Protein AF-A0A961IWR9-F1 (afdb_monomer_lite)

Structure (mmCIF, N/CA/C/O backbone):
data_AF-A0A961IWR9-F1
#
_entry.id   AF-A0A961IWR9-F1
#
loop_
_atom_site.group_PDB
_atom_site.id
_atom_site.type_symbol
_atom_site.label_atom_id
_atom_site.label_alt_id
_atom_site.label_comp_id
_atom_site.label_asym_id
_atom_site.label_entity_id
_atom_site.label_seq_id
_atom_site.pdbx_PDB_ins_code
_atom_site.Cartn_x
_atom_site.Cartn_y
_atom_site.Cartn_z
_atom_site.occupancy
_atom_site.B_iso_or_equiv
_atom_site.auth_seq_id
_atom_site.auth_comp_id
_atom_site.auth_asym_id
_atom_site.auth_atom_id
_atom_site.pdbx_PDB_model_num
ATOM 1 N N . ALA A 1 1 ? 21.758 19.586 -16.734 1.00 70.00 1 ALA A N 1
ATOM 2 C CA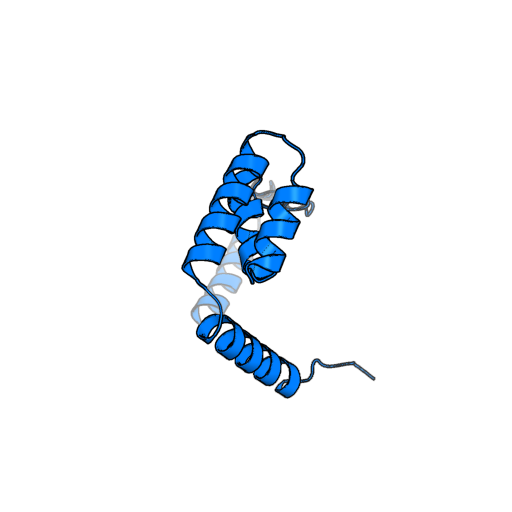 . ALA A 1 1 ? 21.492 18.160 -17.005 1.00 70.00 1 ALA A CA 1
ATOM 3 C C . ALA A 1 1 ? 20.105 17.827 -16.468 1.00 70.00 1 ALA A C 1
ATOM 5 O O . ALA A 1 1 ? 19.791 18.287 -15.377 1.00 70.00 1 ALA A O 1
ATOM 6 N N . ILE A 1 2 ? 19.271 17.119 -17.232 1.00 76.50 2 ILE A N 1
ATOM 7 C CA . ILE A 1 2 ? 17.976 16.612 -16.750 1.00 76.50 2 ILE A CA 1
ATOM 8 C C . ILE A 1 2 ? 18.267 15.269 -16.079 1.00 76.50 2 ILE A C 1
ATOM 10 O O . ILE A 1 2 ? 18.834 14.392 -16.725 1.00 76.50 2 ILE A O 1
ATOM 14 N N . MET A 1 3 ? 17.949 15.127 -14.790 1.00 85.31 3 MET A N 1
ATOM 15 C CA . MET A 1 3 ? 18.014 13.822 -14.128 1.00 85.31 3 MET A CA 1
ATOM 16 C C . MET A 1 3 ? 16.848 12.967 -14.616 1.00 85.31 3 MET A C 1
ATOM 18 O O . MET A 1 3 ? 15.695 13.385 -14.521 1.00 85.31 3 MET A O 1
ATOM 22 N N . VAL A 1 4 ? 17.167 11.788 -15.137 1.00 90.00 4 VAL A N 1
ATOM 23 C CA . VAL A 1 4 ? 16.200 10.780 -15.574 1.00 90.00 4 VAL A CA 1
ATOM 24 C C . VAL A 1 4 ? 16.283 9.616 -14.593 1.00 90.00 4 VAL A C 1
ATOM 26 O O . VAL A 1 4 ? 17.372 9.297 -14.116 1.00 90.00 4 VAL A O 1
ATOM 29 N N . ALA A 1 5 ? 15.136 9.027 -14.253 1.00 88.94 5 ALA A N 1
ATOM 30 C CA . ALA A 1 5 ? 15.105 7.824 -13.432 1.00 88.94 5 ALA A CA 1
ATOM 31 C C . ALA A 1 5 ? 15.832 6.680 -14.153 1.00 88.94 5 ALA A C 1
ATOM 33 O O . ALA A 1 5 ? 15.692 6.528 -15.365 1.00 88.94 5 ALA A O 1
ATOM 34 N N . ASP A 1 6 ? 16.602 5.901 -13.400 1.00 94.50 6 ASP A N 1
ATOM 35 C CA . ASP A 1 6 ? 17.302 4.727 -13.910 1.00 94.50 6 ASP A CA 1
ATOM 36 C C . ASP A 1 6 ? 16.312 3.555 -14.080 1.00 94.50 6 ASP A C 1
ATOM 38 O O . ASP A 1 6 ? 15.748 3.105 -13.076 1.00 94.50 6 ASP A O 1
ATOM 42 N N . PRO A 1 7 ? 16.078 3.051 -15.308 1.00 91.94 7 PRO A N 1
ATOM 43 C CA . PRO A 1 7 ? 15.188 1.913 -15.538 1.00 91.94 7 PRO A CA 1
ATOM 44 C C . PRO A 1 7 ? 15.643 0.631 -14.828 1.00 91.94 7 PRO A C 1
ATOM 46 O O . PRO A 1 7 ? 14.808 -0.196 -14.459 1.00 91.94 7 PRO A O 1
ATOM 49 N N . GLU A 1 8 ? 16.949 0.453 -14.608 1.00 95.81 8 GLU A N 1
ATOM 50 C CA . GLU A 1 8 ? 17.471 -0.731 -13.918 1.00 95.81 8 GLU A CA 1
ATOM 51 C C . GLU A 1 8 ? 17.105 -0.713 -12.429 1.00 95.81 8 GLU A C 1
ATOM 53 O O . GLU A 1 8 ? 16.765 -1.754 -11.864 1.00 95.81 8 GLU A O 1
ATOM 58 N N . ALA A 1 9 ? 17.063 0.470 -11.808 1.00 95.69 9 ALA A N 1
ATOM 59 C CA . ALA A 1 9 ? 16.651 0.622 -10.414 1.00 95.69 9 ALA A CA 1
ATOM 60 C C . ALA A 1 9 ? 15.173 0.242 -10.189 1.00 95.69 9 ALA A C 1
ATOM 62 O O . ALA A 1 9 ? 14.825 -0.309 -9.141 1.00 95.69 9 ALA A O 1
ATOM 63 N N . GLU A 1 10 ? 14.295 0.509 -11.164 1.00 96.06 10 GLU A N 1
ATOM 64 C CA . GLU A 1 10 ? 12.897 0.062 -11.120 1.00 96.06 10 GLU A CA 1
ATOM 65 C C . GLU A 1 10 ? 12.804 -1.466 -11.209 1.00 96.06 10 GLU A C 1
ATOM 67 O O . GLU A 1 10 ? 12.153 -2.093 -10.368 1.00 96.06 10 GLU A O 1
ATOM 72 N N . ALA A 1 11 ? 13.496 -2.068 -12.181 1.00 96.94 11 ALA A N 1
ATOM 73 C CA . ALA A 1 11 ? 13.519 -3.517 -12.361 1.00 96.94 11 ALA A CA 1
ATOM 74 C C . ALA A 1 11 ? 14.069 -4.244 -11.119 1.00 96.94 11 ALA A C 1
ATOM 76 O O . ALA A 1 11 ? 13.483 -5.233 -10.671 1.00 96.94 11 ALA A O 1
ATOM 77 N N . GLU A 1 12 ? 15.142 -3.726 -10.512 1.00 97.88 12 GLU A N 1
ATOM 78 C CA . GLU A 1 12 ? 15.688 -4.259 -9.260 1.00 97.88 12 GLU A CA 1
ATOM 79 C C . GLU A 1 12 ? 14.652 -4.180 -8.131 1.00 97.88 12 GLU A C 1
ATOM 81 O O . GLU A 1 12 ? 14.437 -5.154 -7.405 1.00 97.88 12 GLU A O 1
ATOM 86 N N . GLN A 1 13 ? 13.968 -3.041 -7.985 1.00 97.50 13 GLN A N 1
ATOM 87 C CA . GLN A 1 13 ? 12.987 -2.870 -6.920 1.00 97.50 13 GLN A CA 1
ATOM 88 C C . GLN A 1 13 ? 11.787 -3.814 -7.064 1.00 97.50 13 GLN A C 1
ATOM 90 O O . GLN A 1 13 ? 11.295 -4.316 -6.049 1.00 97.50 13 GLN A O 1
ATOM 95 N N . ILE A 1 14 ? 11.341 -4.087 -8.293 1.00 97.81 14 ILE A N 1
ATOM 96 C CA . ILE A 1 14 ? 10.297 -5.081 -8.572 1.00 97.81 14 ILE A CA 1
ATOM 97 C C . ILE A 1 14 ? 10.774 -6.474 -8.152 1.00 97.81 14 ILE A C 1
ATOM 99 O O . ILE A 1 14 ? 10.089 -7.134 -7.371 1.00 97.81 14 ILE A O 1
ATOM 103 N N . ALA A 1 15 ? 11.974 -6.886 -8.569 1.00 98.19 15 ALA A N 1
ATOM 104 C CA . ALA A 1 15 ? 12.520 -8.197 -8.218 1.00 98.19 15 ALA A CA 1
ATOM 105 C C . ALA A 1 15 ? 12.656 -8.385 -6.695 1.00 98.19 15 ALA A C 1
ATOM 107 O O . ALA A 1 15 ? 12.289 -9.431 -6.153 1.00 98.19 15 ALA A O 1
ATOM 108 N N . ARG A 1 16 ? 13.117 -7.354 -5.969 1.00 98.06 16 ARG A N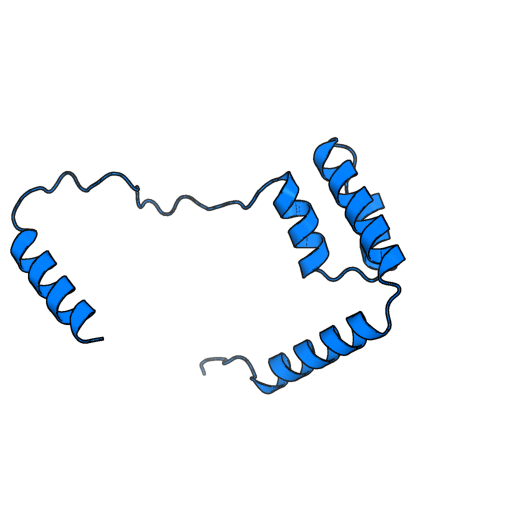 1
ATOM 109 C CA . ARG A 1 16 ? 13.182 -7.384 -4.496 1.00 98.06 16 ARG A CA 1
ATOM 110 C C . ARG A 1 16 ? 11.801 -7.500 -3.860 1.00 98.06 16 ARG A C 1
ATOM 112 O O . ARG A 1 16 ? 11.647 -8.219 -2.877 1.00 98.06 16 ARG A O 1
ATOM 119 N N . LEU A 1 17 ? 10.805 -6.797 -4.399 1.00 98.12 17 LEU A N 1
ATOM 120 C CA . LEU A 1 17 ? 9.432 -6.846 -3.901 1.00 98.12 17 LEU A CA 1
ATOM 121 C C . LEU A 1 17 ? 8.803 -8.230 -4.107 1.00 98.12 17 LEU A C 1
ATOM 123 O O . LEU A 1 17 ? 8.129 -8.727 -3.206 1.00 98.12 17 LEU A O 1
ATOM 127 N N . GLU A 1 18 ? 9.019 -8.848 -5.266 1.00 98.25 18 GLU A N 1
ATOM 128 C CA . GLU A 1 18 ? 8.541 -10.200 -5.567 1.00 98.25 18 GLU A CA 1
ATOM 129 C C . GLU A 1 18 ? 9.188 -11.237 -4.647 1.00 98.25 18 GLU A C 1
ATOM 131 O O . GLU A 1 18 ? 8.477 -12.018 -4.014 1.00 98.25 18 GLU A O 1
ATOM 136 N N . ALA A 1 19 ? 10.515 -11.187 -4.490 1.00 98.31 19 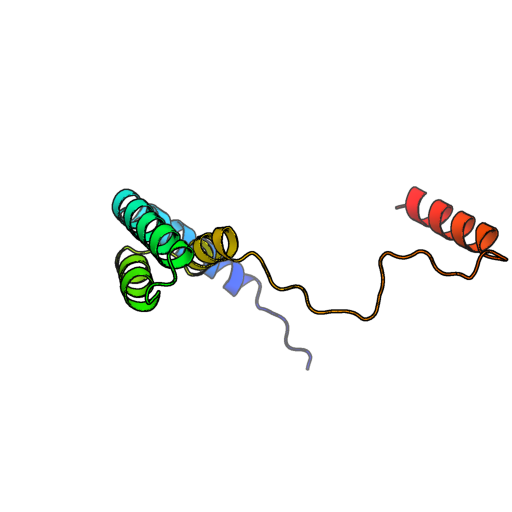ALA A N 1
ATOM 137 C CA . ALA A 1 19 ? 11.240 -12.064 -3.573 1.00 98.31 19 ALA A CA 1
ATOM 138 C C . ALA A 1 19 ? 10.766 -11.891 -2.119 1.00 98.31 19 ALA A C 1
ATOM 140 O O . ALA A 1 19 ? 10.506 -12.874 -1.429 1.00 98.31 19 ALA A O 1
ATOM 141 N N . TRP A 1 20 ? 10.572 -10.646 -1.672 1.00 98.06 20 TRP A N 1
ATOM 142 C CA . TRP A 1 20 ? 10.043 -10.339 -0.341 1.00 98.06 20 TRP A CA 1
ATOM 143 C C . TRP A 1 20 ? 8.650 -10.935 -0.111 1.00 98.06 20 TRP A C 1
ATOM 145 O O . TRP A 1 20 ? 8.367 -11.490 0.949 1.00 98.06 20 TRP A O 1
ATOM 155 N N . ARG A 1 21 ? 7.761 -10.830 -1.106 1.00 97.50 21 ARG A N 1
ATOM 156 C CA . ARG A 1 21 ? 6.405 -11.392 -1.030 1.00 97.50 21 ARG A CA 1
ATOM 157 C C . ARG A 1 21 ? 6.396 -12.918 -1.039 1.00 97.50 21 ARG A C 1
ATOM 159 O O . ARG A 1 21 ? 5.499 -13.492 -0.436 1.00 97.50 21 ARG A O 1
ATOM 166 N N . ALA A 1 22 ? 7.358 -13.551 -1.705 1.00 97.69 22 ALA A N 1
ATOM 167 C CA . ALA A 1 22 ? 7.460 -15.006 -1.771 1.00 97.69 22 ALA A CA 1
ATOM 168 C C . ALA A 1 22 ? 7.958 -15.642 -0.459 1.00 97.69 22 ALA A C 1
ATOM 170 O O . ALA A 1 22 ? 7.573 -16.768 -0.159 1.00 97.69 22 ALA A O 1
ATOM 171 N N . ASP A 1 23 ? 8.800 -14.938 0.304 1.00 97.25 23 ASP A N 1
ATOM 172 C CA . ASP A 1 23 ? 9.434 -15.464 1.525 1.00 97.25 23 ASP A CA 1
ATOM 173 C C . ASP A 1 23 ? 8.648 -15.161 2.817 1.00 97.25 23 ASP A C 1
ATOM 175 O O . ASP A 1 23 ? 8.735 -15.894 3.801 1.00 97.25 23 ASP A O 1
ATOM 179 N N . ARG A 1 24 ? 7.860 -14.078 2.834 1.00 97.38 24 ARG A N 1
ATOM 180 C CA . ARG A 1 24 ? 7.137 -13.632 4.038 1.00 97.38 24 ARG A CA 1
ATOM 181 C C . ARG A 1 24 ? 5.982 -14.563 4.437 1.00 97.38 24 ARG A C 1
ATOM 183 O O . ARG A 1 24 ? 5.361 -15.221 3.606 1.00 97.38 24 ARG A O 1
ATOM 190 N N . ASP A 1 25 ? 5.598 -14.502 5.712 1.00 98.25 25 ASP A N 1
ATOM 191 C CA . ASP A 1 25 ? 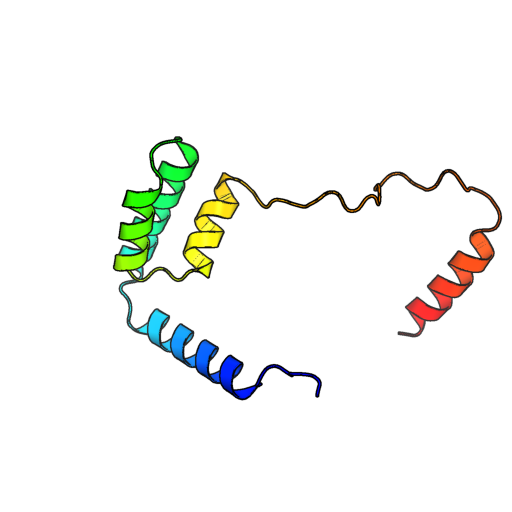4.359 -15.112 6.211 1.00 98.25 25 ASP A CA 1
ATOM 192 C C . ASP A 1 25 ? 3.135 -14.282 5.787 1.00 98.25 25 ASP A C 1
ATOM 194 O O . ASP A 1 25 ? 2.773 -13.282 6.415 1.00 98.25 25 ASP A O 1
ATOM 198 N N . ASP A 1 26 ? 2.485 -14.700 4.701 1.00 98.00 26 ASP A N 1
ATOM 199 C CA . ASP A 1 26 ? 1.342 -13.976 4.144 1.00 98.00 26 ASP A CA 1
ATOM 200 C C . ASP A 1 26 ? 0.119 -13.980 5.081 1.00 98.00 26 ASP A C 1
ATOM 202 O O . ASP A 1 26 ? -0.612 -12.991 5.153 1.00 98.00 26 ASP A O 1
ATOM 206 N N . ALA A 1 27 ? -0.073 -15.034 5.883 1.00 98.38 27 ALA A N 1
ATOM 207 C CA . ALA A 1 27 ? -1.175 -15.095 6.841 1.00 98.38 27 ALA A CA 1
ATOM 208 C C . ALA A 1 27 ? -0.990 -14.069 7.971 1.00 98.38 27 ALA A C 1
ATOM 210 O O . ALA A 1 27 ? -1.945 -13.377 8.344 1.00 98.38 27 ALA A O 1
ATOM 211 N N . ALA A 1 28 ? 0.241 -13.915 8.473 1.00 98.38 28 ALA A N 1
ATOM 212 C CA . ALA A 1 28 ? 0.575 -12.880 9.448 1.00 98.38 28 ALA A CA 1
ATOM 213 C C . ALA A 1 28 ? 0.374 -11.466 8.877 1.00 98.38 28 ALA A C 1
ATOM 215 O O . ALA A 1 28 ? -0.178 -10.598 9.561 1.00 98.38 28 ALA A O 1
ATOM 216 N N . VAL A 1 29 ? 0.761 -11.234 7.616 1.00 98.56 29 VAL A N 1
ATOM 217 C CA . VAL A 1 29 ? 0.543 -9.950 6.927 1.00 98.56 29 VAL A CA 1
ATOM 218 C C . VAL A 1 29 ? -0.946 -9.637 6.794 1.00 98.56 29 VAL A C 1
ATOM 220 O O . VAL A 1 29 ? -1.371 -8.535 7.149 1.00 98.56 29 VAL A O 1
ATOM 223 N N . ILE A 1 30 ? -1.752 -10.595 6.328 1.00 98.44 30 ILE A N 1
ATOM 224 C CA . ILE A 1 30 ? -3.203 -10.427 6.166 1.00 98.44 30 ILE A CA 1
ATOM 225 C C . ILE A 1 30 ? -3.860 -10.088 7.507 1.00 98.44 30 ILE A C 1
ATOM 227 O O . ILE A 1 30 ? -4.646 -9.139 7.581 1.00 98.44 30 ILE A O 1
ATOM 231 N N . ALA A 1 31 ? -3.515 -10.812 8.575 1.00 98.56 31 ALA A N 1
ATOM 232 C CA . ALA A 1 31 ? -4.049 -10.555 9.909 1.00 98.56 31 ALA A CA 1
ATOM 233 C C . ALA A 1 31 ? -3.676 -9.149 10.414 1.00 98.56 31 ALA A C 1
ATOM 235 O O . ALA A 1 31 ? -4.543 -8.406 10.882 1.00 98.56 31 ALA A O 1
ATOM 236 N N . ALA A 1 32 ? -2.410 -8.747 10.264 1.00 98.62 32 ALA A N 1
ATOM 237 C CA . ALA A 1 32 ? -1.941 -7.437 10.709 1.00 98.62 32 ALA A CA 1
ATOM 238 C C . ALA A 1 32 ? -2.567 -6.276 9.911 1.00 98.62 32 ALA A C 1
ATOM 240 O O . ALA A 1 32 ? -2.933 -5.254 10.493 1.00 98.62 32 ALA A O 1
ATOM 241 N N . LEU A 1 33 ? -2.747 -6.430 8.594 1.00 98.44 33 LEU A N 1
ATOM 242 C CA . LEU A 1 33 ? -3.442 -5.446 7.753 1.00 98.44 33 LEU A CA 1
ATOM 243 C C . LEU A 1 33 ? -4.947 -5.373 8.057 1.00 98.44 33 LEU A C 1
ATOM 245 O O . LEU A 1 33 ? -5.546 -4.297 7.955 1.00 98.44 33 LEU A O 1
ATOM 249 N N . GLY A 1 34 ? -5.558 -6.493 8.449 1.00 98.06 34 GLY A N 1
ATOM 250 C CA . GLY A 1 34 ? -6.935 -6.536 8.940 1.00 98.06 34 GLY A CA 1
ATOM 251 C C . GLY A 1 34 ? -7.108 -5.707 10.211 1.00 98.06 34 GLY A C 1
ATOM 252 O O . GLY A 1 34 ? -7.988 -4.846 10.272 1.00 98.06 34 GLY A O 1
ATOM 253 N N . GLU A 1 35 ? -6.213 -5.887 11.184 1.00 98.19 35 GLU A N 1
ATOM 254 C CA . GLU A 1 35 ? -6.226 -5.099 12.421 1.00 98.19 35 GLU A CA 1
ATOM 255 C C . GLU A 1 35 ? -5.940 -3.616 12.163 1.00 98.19 35 GLU A C 1
ATOM 257 O O . GLU A 1 35 ? -6.632 -2.751 12.697 1.00 98.19 35 GLU A O 1
ATOM 262 N N . LEU A 1 36 ? -4.992 -3.300 11.275 1.00 98.12 36 LEU A N 1
ATOM 263 C CA . LEU A 1 36 ? -4.748 -1.925 10.836 1.00 98.12 36 LEU A CA 1
ATOM 264 C C . LEU A 1 36 ? -6.012 -1.277 10.258 1.00 98.12 36 LEU A C 1
ATOM 266 O O . LEU A 1 36 ? -6.317 -0.131 10.583 1.00 98.12 36 LEU A O 1
ATOM 270 N N . SER A 1 37 ? -6.761 -2.010 9.433 1.00 97.38 37 SER A N 1
ATOM 271 C CA . SER A 1 37 ? -8.008 -1.518 8.838 1.00 97.38 37 SER A CA 1
ATOM 272 C C . SER A 1 37 ? -9.084 -1.280 9.904 1.00 97.38 37 SER A C 1
ATOM 274 O O . SER A 1 37 ? -9.763 -0.251 9.871 1.00 97.38 37 SER A O 1
ATOM 276 N N . ARG A 1 38 ? -9.206 -2.187 10.885 1.00 97.75 38 ARG A N 1
ATOM 277 C CA . ARG A 1 38 ? -10.125 -2.053 12.028 1.00 97.75 38 ARG A CA 1
ATOM 278 C C . ARG A 1 38 ? -9.789 -0.823 12.876 1.00 97.75 38 ARG A C 1
ATOM 280 O O . ARG A 1 38 ? -10.671 -0.007 13.143 1.00 97.75 38 ARG A O 1
ATOM 287 N N . VAL A 1 39 ? -8.520 -0.667 13.259 1.00 97.75 39 VAL A N 1
ATOM 288 C CA . VAL A 1 39 ? -8.021 0.471 14.048 1.00 97.75 39 VAL A CA 1
ATOM 289 C C . VAL A 1 39 ? -8.240 1.780 13.295 1.00 97.75 39 VAL A C 1
ATOM 291 O O . VAL A 1 39 ? -8.787 2.722 13.866 1.00 97.75 39 VAL A O 1
ATOM 294 N N . ALA A 1 40 ? -7.923 1.821 11.998 1.00 96.25 40 ALA A N 1
ATOM 295 C CA . ALA A 1 40 ? -8.173 2.988 11.156 1.00 96.25 40 ALA A CA 1
ATOM 296 C C . ALA A 1 40 ? -9.654 3.409 11.165 1.00 96.25 40 ALA A C 1
ATOM 298 O O . ALA A 1 40 ? -9.948 4.600 11.232 1.00 96.25 40 ALA A O 1
ATOM 299 N N . ALA A 1 41 ? -10.588 2.452 11.132 1.00 96.50 41 ALA A N 1
ATOM 300 C CA . ALA A 1 41 ? -12.025 2.740 11.149 1.00 96.50 41 ALA A CA 1
ATOM 301 C C . ALA A 1 41 ? -12.548 3.178 12.530 1.00 96.50 41 ALA A C 1
ATOM 303 O O . ALA A 1 41 ? -13.558 3.872 12.617 1.00 96.50 41 ALA A O 1
ATOM 304 N N . SER A 1 42 ? -11.876 2.769 13.607 1.00 96.06 42 SER A N 1
ATOM 305 C CA . SER A 1 42 ? -12.305 3.022 14.990 1.00 96.06 42 SER A CA 1
ATOM 306 C C . SER A 1 42 ? -11.915 4.400 15.545 1.00 96.06 42 SER A C 1
ATOM 308 O O . SER A 1 42 ? -12.499 4.845 16.530 1.00 96.06 42 SER A O 1
ATOM 310 N N . GLY A 1 43 ? -10.923 5.069 14.945 1.00 91.12 43 GLY A N 1
ATOM 311 C CA . GLY A 1 43 ? -10.347 6.311 15.477 1.00 91.12 43 GLY A CA 1
ATOM 312 C C . GLY A 1 43 ? -9.339 6.116 16.620 1.00 91.12 43 GLY A C 1
ATOM 313 O O . GLY A 1 43 ? -8.851 7.099 17.176 1.00 91.12 43 GLY A O 1
ATOM 314 N N . GLU A 1 44 ? -9.003 4.870 16.967 1.00 96.81 44 GLU A N 1
ATOM 315 C CA . GLU A 1 44 ? -7.895 4.536 17.867 1.00 96.81 44 GLU A CA 1
ATOM 316 C C . GLU A 1 44 ? -6.531 4.975 17.283 1.00 96.81 44 GLU A C 1
ATOM 318 O O . GLU A 1 44 ? -6.392 5.286 16.096 1.00 96.81 44 GLU A O 1
ATOM 323 N N . ASN A 1 45 ? -5.479 4.988 18.112 1.00 97.31 45 ASN A N 1
ATOM 324 C CA . ASN A 1 45 ? -4.128 5.292 17.637 1.00 97.31 45 ASN A CA 1
ATOM 325 C C . ASN A 1 45 ? -3.672 4.242 16.606 1.00 97.31 45 ASN A C 1
ATOM 327 O O . ASN A 1 45 ? -3.525 3.067 16.933 1.00 97.31 45 ASN A O 1
ATOM 331 N N . ILE A 1 46 ? -3.389 4.680 15.378 1.00 96.69 46 ILE A N 1
ATOM 332 C CA . ILE A 1 46 ? -3.026 3.805 14.254 1.00 96.69 46 ILE A CA 1
ATOM 333 C C . ILE A 1 46 ? -1.592 3.262 14.320 1.00 96.69 46 ILE A C 1
ATOM 335 O O . ILE A 1 46 ? -1.252 2.288 13.641 1.00 96.69 46 ILE A O 1
ATOM 339 N N . MET A 1 47 ? -0.723 3.879 15.124 1.00 97.88 47 MET A N 1
ATOM 340 C CA . MET A 1 47 ? 0.706 3.564 15.122 1.00 97.88 47 MET A CA 1
ATOM 341 C C . MET A 1 47 ? 1.028 2.141 15.602 1.00 97.88 47 MET A C 1
ATOM 343 O O . MET A 1 47 ? 1.803 1.475 14.913 1.00 97.88 47 MET A O 1
ATOM 347 N N . PRO A 1 48 ? 0.446 1.616 16.700 1.00 98.44 48 PRO A N 1
ATOM 348 C CA . PRO A 1 48 ? 0.703 0.240 17.127 1.00 98.44 48 PRO A CA 1
ATOM 349 C C . PRO A 1 48 ? 0.362 -0.799 16.050 1.00 98.44 48 PRO A C 1
ATOM 351 O O . PRO A 1 48 ? 1.185 -1.667 15.757 1.00 98.44 48 PRO A O 1
ATOM 354 N N . ALA A 1 49 ? -0.799 -0.664 15.400 1.00 98.06 49 ALA A N 1
ATOM 355 C CA . ALA A 1 49 ? -1.212 -1.550 14.311 1.00 98.06 49 ALA A CA 1
ATOM 356 C C . ALA A 1 49 ? -0.323 -1.393 13.065 1.00 98.06 49 ALA A C 1
ATOM 358 O O . ALA A 1 49 ? 0.023 -2.377 12.416 1.00 98.06 49 ALA A O 1
ATOM 359 N N . SER A 1 50 ? 0.124 -0.169 12.766 1.00 98.12 50 SER A N 1
ATOM 360 C CA . SER A 1 50 ? 1.051 0.098 11.657 1.00 98.12 50 SER A CA 1
ATOM 361 C C . SER A 1 50 ? 2.414 -0.563 11.873 1.00 98.12 50 SER A C 1
ATOM 363 O O . SER A 1 50 ? 2.960 -1.171 10.955 1.00 98.12 50 SER A O 1
ATOM 365 N N . ILE A 1 51 ? 2.952 -0.492 13.095 1.00 98.50 51 ILE A N 1
ATOM 366 C CA . ILE A 1 51 ? 4.216 -1.145 13.460 1.00 98.50 51 ILE A CA 1
ATOM 367 C C . ILE A 1 51 ? 4.070 -2.667 13.384 1.00 98.50 51 ILE A C 1
ATOM 369 O O . ILE A 1 51 ? 4.979 -3.338 12.899 1.00 98.50 51 ILE A O 1
ATOM 373 N N . ALA A 1 52 ? 2.938 -3.214 13.838 1.00 98.44 52 ALA A N 1
ATOM 374 C CA . ALA A 1 52 ? 2.658 -4.642 13.728 1.00 98.44 52 ALA A CA 1
ATOM 375 C C . ALA A 1 52 ? 2.619 -5.100 12.260 1.00 98.44 52 ALA A C 1
ATOM 377 O O . ALA A 1 52 ? 3.277 -6.080 11.922 1.00 98.44 52 ALA A O 1
ATOM 378 N N . ALA A 1 53 ? 1.945 -4.355 11.376 1.00 98.50 53 ALA A N 1
ATOM 379 C CA . ALA A 1 53 ? 1.915 -4.645 9.941 1.00 98.50 53 ALA A CA 1
ATOM 380 C C . ALA A 1 53 ? 3.313 -4.593 9.302 1.00 98.50 53 ALA A C 1
ATOM 382 O O . ALA A 1 53 ? 3.681 -5.500 8.557 1.00 98.50 53 ALA A O 1
ATOM 383 N N . ALA A 1 54 ? 4.124 -3.585 9.637 1.00 98.00 54 ALA A N 1
ATOM 384 C CA . ALA A 1 54 ? 5.499 -3.489 9.147 1.00 98.00 54 ALA A CA 1
ATOM 385 C C . ALA A 1 54 ? 6.363 -4.674 9.616 1.00 98.00 54 ALA A C 1
ATOM 387 O O . ALA A 1 54 ? 7.090 -5.259 8.817 1.00 98.00 54 ALA A O 1
ATOM 388 N N . LYS A 1 55 ? 6.248 -5.074 10.891 1.00 98.00 55 LYS A N 1
ATOM 389 C CA . LYS A 1 55 ? 6.959 -6.241 11.444 1.00 98.00 55 LYS A CA 1
ATOM 390 C C . LYS A 1 55 ? 6.497 -7.566 10.840 1.00 98.00 55 LYS A C 1
ATOM 392 O O . LYS A 1 55 ? 7.316 -8.466 10.706 1.00 98.00 55 LYS A O 1
ATOM 397 N N . ALA A 1 56 ? 5.220 -7.679 10.477 1.00 98.25 56 ALA A N 1
ATOM 398 C CA . ALA A 1 56 ? 4.684 -8.842 9.774 1.00 98.25 56 ALA A CA 1
ATOM 399 C C . ALA A 1 56 ? 5.176 -8.934 8.317 1.00 98.25 56 ALA A C 1
ATOM 401 O O . ALA A 1 56 ? 5.057 -9.984 7.703 1.00 98.25 56 ALA A O 1
ATOM 402 N N . GLY A 1 57 ? 5.741 -7.855 7.764 1.00 97.88 57 GLY A N 1
ATOM 403 C CA . GLY A 1 57 ? 6.269 -7.816 6.400 1.00 97.88 57 GLY A CA 1
ATOM 404 C C . GLY A 1 57 ? 5.327 -7.196 5.367 1.00 97.88 57 GLY A C 1
ATOM 405 O O . GLY A 1 57 ? 5.507 -7.404 4.161 1.00 97.88 57 GLY A O 1
ATOM 406 N N . ALA A 1 58 ? 4.339 -6.414 5.813 1.00 98.38 58 ALA A N 1
ATOM 407 C CA . ALA A 1 58 ? 3.521 -5.605 4.919 1.00 98.38 58 ALA A CA 1
ATOM 408 C C . ALA A 1 58 ? 4.375 -4.547 4.207 1.00 98.38 58 ALA A C 1
ATOM 410 O O . ALA A 1 58 ? 5.223 -3.879 4.800 1.00 98.38 58 ALA A O 1
ATOM 411 N N . THR A 1 59 ? 4.113 -4.365 2.921 1.00 98.38 59 THR A N 1
ATOM 412 C CA . THR A 1 59 ? 4.775 -3.354 2.094 1.00 98.38 59 THR A CA 1
ATOM 413 C C . THR A 1 59 ? 4.113 -1.990 2.286 1.00 98.38 59 THR A C 1
ATOM 415 O O . THR A 1 59 ? 2.946 -1.891 2.671 1.00 98.38 59 THR A O 1
ATOM 418 N N . THR A 1 60 ? 4.824 -0.907 1.962 1.00 97.75 60 THR A N 1
ATOM 419 C CA . THR A 1 60 ? 4.263 0.456 2.031 1.00 97.75 60 THR A CA 1
ATOM 420 C C . THR A 1 60 ? 3.008 0.614 1.166 1.00 97.75 60 THR A C 1
ATOM 422 O O . THR A 1 60 ? 2.088 1.335 1.550 1.00 97.75 60 THR A O 1
ATOM 425 N N . GLY A 1 61 ? 2.946 -0.081 0.023 1.00 97.75 61 GLY A N 1
ATOM 426 C CA . GLY A 1 61 ? 1.760 -0.114 -0.834 1.00 97.75 61 GLY A CA 1
ATOM 427 C C . GLY A 1 61 ? 0.559 -0.748 -0.134 1.00 97.75 61 GLY A C 1
ATOM 428 O O . GLY A 1 61 ? -0.485 -0.115 -0.036 1.00 97.75 61 GLY A O 1
ATOM 429 N N . GLU A 1 62 ? 0.732 -1.943 0.437 1.00 98.31 62 GLU A N 1
ATOM 430 C CA . GLU A 1 62 ? -0.334 -2.670 1.146 1.00 98.31 62 GLU A CA 1
ATOM 431 C C . GLU A 1 62 ? -0.822 -1.926 2.396 1.00 98.31 62 GLU A C 1
ATOM 433 O O . GLU A 1 62 ? -2.029 -1.832 2.629 1.00 98.31 62 GLU A O 1
ATOM 438 N N . TRP A 1 63 ? 0.103 -1.348 3.171 1.00 98.25 63 TRP A N 1
ATOM 439 C CA . TRP A 1 63 ? -0.227 -0.474 4.299 1.00 98.25 63 TRP A CA 1
ATOM 440 C C . TRP A 1 63 ? -1.038 0.741 3.830 1.00 98.25 63 TRP A C 1
ATOM 442 O O . TRP A 1 63 ? -2.096 1.043 4.383 1.00 98.25 63 TRP A O 1
ATOM 452 N N . GLY A 1 64 ? -0.583 1.403 2.760 1.00 97.62 64 GLY A N 1
ATOM 453 C CA . GLY A 1 64 ? -1.275 2.545 2.171 1.00 97.62 64 GLY A CA 1
ATOM 454 C C . GLY A 1 64 ? -2.671 2.184 1.670 1.00 97.62 64 GLY A C 1
ATOM 455 O O . GLY A 1 64 ? -3.613 2.935 1.900 1.00 97.62 64 GLY A O 1
ATOM 456 N N . ASP A 1 65 ? -2.841 1.024 1.042 1.00 97.81 65 ASP A N 1
ATOM 457 C CA . ASP A 1 65 ? -4.134 0.563 0.535 1.00 97.81 65 ASP A CA 1
ATOM 458 C C . ASP A 1 65 ? -5.115 0.192 1.650 1.00 97.81 65 ASP A C 1
ATOM 460 O O . ASP A 1 65 ? -6.316 0.435 1.516 1.00 97.81 65 ASP A O 1
ATOM 464 N N . ALA A 1 66 ? -4.640 -0.353 2.773 1.00 96.44 66 ALA A N 1
ATOM 465 C CA . ALA A 1 66 ? -5.467 -0.535 3.966 1.00 96.44 66 ALA A CA 1
ATOM 466 C C . ALA A 1 66 ? -6.010 0.814 4.474 1.00 96.44 66 ALA A C 1
ATOM 468 O O . ALA A 1 66 ? -7.216 0.976 4.646 1.00 96.44 66 ALA A O 1
ATOM 469 N N . VAL A 1 67 ? -5.138 1.815 4.609 1.00 96.12 67 VAL A N 1
ATOM 470 C CA . VAL A 1 67 ? -5.503 3.163 5.076 1.00 96.12 67 VAL A CA 1
ATOM 471 C C . VAL A 1 67 ? -6.432 3.879 4.081 1.00 96.12 67 VAL A C 1
ATOM 473 O O . VAL A 1 67 ? -7.442 4.462 4.481 1.00 96.12 67 VAL A O 1
ATOM 476 N N . ARG A 1 68 ? -6.152 3.797 2.773 1.00 96.56 68 ARG A N 1
ATOM 477 C CA . ARG A 1 68 ? -6.976 4.400 1.705 1.00 96.56 68 ARG A CA 1
ATOM 478 C C . ARG A 1 68 ? -8.374 3.800 1.618 1.00 96.56 68 ARG A C 1
ATOM 480 O O . ARG A 1 68 ? -9.300 4.518 1.255 1.00 96.56 68 ARG A O 1
ATOM 487 N N . ARG A 1 69 ? -8.548 2.510 1.920 1.00 95.00 69 ARG A N 1
ATOM 488 C CA . ARG A 1 69 ? -9.879 1.881 1.945 1.00 95.00 69 ARG A CA 1
ATOM 489 C C . ARG A 1 69 ? -10.773 2.478 3.029 1.00 95.00 69 ARG A C 1
ATOM 491 O O . ARG A 1 69 ? -11.969 2.614 2.799 1.00 95.00 69 ARG A O 1
ATOM 498 N N . THR A 1 70 ? -10.195 2.878 4.158 1.00 93.62 70 THR A N 1
ATOM 499 C CA . THR A 1 70 ? -10.937 3.489 5.267 1.00 93.62 70 THR A CA 1
ATOM 500 C C . THR A 1 70 ? -11.169 4.986 5.061 1.00 93.62 70 THR A C 1
ATOM 502 O O . THR A 1 70 ? -12.294 5.457 5.195 1.00 93.62 70 THR A O 1
ATOM 505 N N . PHE A 1 71 ? -10.123 5.751 4.735 1.00 93.94 71 PHE A N 1
ATOM 506 C CA . PHE A 1 71 ? -10.200 7.221 4.701 1.00 93.94 71 PHE A CA 1
ATOM 507 C C . PHE A 1 71 ? -10.434 7.807 3.306 1.00 93.94 71 PHE A C 1
ATOM 509 O O . PHE A 1 71 ? -10.686 9.003 3.162 1.00 93.94 71 PHE A O 1
ATOM 516 N N . GLY A 1 72 ? -10.326 6.988 2.262 1.00 94.31 72 GLY A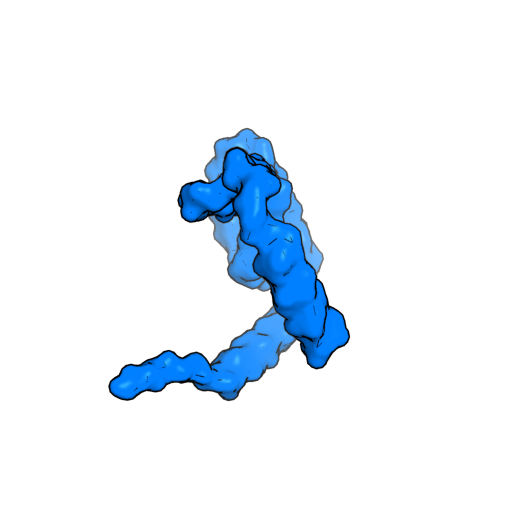 N 1
ATOM 517 C CA . GLY A 1 72 ? -10.272 7.457 0.887 1.00 94.31 72 GLY A CA 1
ATOM 518 C C . GLY A 1 72 ? -8.917 8.075 0.532 1.00 94.31 72 GLY A C 1
ATOM 519 O O . GLY A 1 72 ? -7.905 7.898 1.210 1.00 94.31 72 GLY A O 1
ATOM 520 N N . GLN A 1 73 ? -8.894 8.793 -0.588 1.00 94.62 73 GLN A N 1
ATOM 521 C CA . GLN A 1 73 ? -7.713 9.491 -1.090 1.00 94.62 73 GLN A CA 1
ATOM 522 C C . GLN A 1 73 ? -8.030 10.969 -1.247 1.00 94.62 73 GLN A C 1
ATOM 524 O O . GLN A 1 73 ? -9.011 11.334 -1.900 1.00 94.62 73 GLN A O 1
ATOM 529 N N . TYR A 1 74 ? -7.178 11.818 -0.680 1.00 92.69 74 TYR A N 1
ATOM 530 C CA . TYR A 1 74 ? -7.296 13.253 -0.872 1.00 92.69 74 TYR A CA 1
ATOM 531 C C . TYR A 1 74 ? -7.030 13.615 -2.336 1.00 92.69 74 TYR A C 1
ATOM 533 O O . TYR A 1 74 ? -6.016 13.227 -2.917 1.00 92.69 74 TYR A O 1
ATOM 541 N N . ARG A 1 75 ? -7.939 14.394 -2.925 1.00 88.81 75 ARG A N 1
ATOM 542 C CA . ARG A 1 75 ? -7.752 15.040 -4.225 1.00 88.81 75 ARG A CA 1
ATOM 543 C C . ARG A 1 75 ? -7.807 16.545 -4.024 1.00 88.81 75 ARG A C 1
ATOM 545 O O . ARG A 1 75 ? -8.851 17.077 -3.653 1.00 88.81 75 ARG A O 1
ATOM 552 N N . GLY A 1 76 ? -6.677 17.209 -4.254 1.00 88.00 76 GLY A N 1
ATOM 553 C CA . GLY A 1 76 ? -6.580 18.659 -4.126 1.00 88.00 76 GLY A CA 1
ATOM 554 C C . GLY A 1 76 ? -7.475 19.388 -5.137 1.00 88.00 76 GLY A C 1
ATOM 555 O O . GLY A 1 76 ? -7.627 18.908 -6.265 1.00 88.00 76 GLY A O 1
ATOM 556 N N . PRO A 1 77 ? -8.074 20.535 -4.765 1.00 86.25 77 PRO A N 1
ATOM 557 C CA . PRO A 1 77 ? -8.837 21.348 -5.701 1.00 86.25 77 PRO A CA 1
ATOM 558 C C . PRO A 1 77 ? -7.901 21.912 -6.779 1.00 86.25 77 PRO A C 1
ATOM 560 O O . PRO A 1 77 ? -6.960 22.637 -6.477 1.00 86.25 77 PRO A O 1
ATOM 563 N N . THR A 1 78 ? -8.165 21.594 -8.047 1.00 86.38 78 THR A N 1
ATOM 564 C CA . THR A 1 78 ? -7.355 22.054 -9.192 1.00 86.38 78 THR A CA 1
ATOM 565 C C . THR A 1 78 ? -7.806 23.405 -9.751 1.00 86.38 78 THR A C 1
ATOM 567 O O . THR A 1 78 ? -7.216 23.905 -10.703 1.00 86.38 78 THR A O 1
ATOM 570 N N . GLY A 1 79 ? -8.892 23.978 -9.223 1.00 80.44 79 GLY A N 1
ATOM 571 C CA . GLY A 1 79 ? -9.562 25.139 -9.820 1.00 80.44 79 GLY A CA 1
ATOM 572 C C . GLY A 1 79 ? -10.360 24.815 -11.092 1.00 80.44 79 GLY A C 1
ATOM 573 O O . GLY A 1 79 ? -11.033 25.692 -11.625 1.00 80.44 79 GLY A O 1
ATOM 574 N N . VAL A 1 80 ? -10.343 23.561 -11.558 1.00 78.69 80 VAL A N 1
ATOM 575 C CA . VAL A 1 80 ? -11.147 23.090 -12.690 1.00 78.69 80 VAL A CA 1
ATOM 576 C C . VAL A 1 80 ? -12.401 22.416 -12.144 1.00 78.69 80 VAL A C 1
ATOM 578 O O . VAL A 1 80 ? -12.331 21.392 -11.463 1.00 78.69 80 VAL A O 1
ATOM 581 N N . SER A 1 81 ? -13.564 23.004 -12.414 1.00 73.69 81 SER A N 1
ATOM 582 C CA . SER A 1 81 ? -14.844 22.425 -12.009 1.00 73.69 81 SER A CA 1
ATOM 583 C C . SER A 1 81 ? -15.332 21.413 -13.045 1.00 73.69 81 SER A C 1
ATOM 585 O O . SER A 1 81 ? -15.141 21.621 -14.240 1.00 73.69 81 SER A O 1
ATOM 587 N N . LYS A 1 82 ? -16.046 20.367 -12.608 1.00 70.19 82 LYS A N 1
ATOM 588 C CA . LYS A 1 82 ? -16.843 19.526 -13.523 1.00 70.19 82 LYS A CA 1
ATOM 589 C C . LYS A 1 82 ? -18.032 20.278 -14.132 1.00 70.19 82 LYS A C 1
ATOM 591 O O . LYS A 1 82 ? -18.693 19.732 -15.010 1.00 70.19 82 LYS A O 1
ATOM 596 N N . ALA A 1 83 ? -18.346 21.478 -13.636 1.00 72.94 83 ALA A N 1
ATOM 597 C CA . ALA A 1 83 ? -19.413 22.270 -14.212 1.00 72.94 83 ALA A CA 1
ATOM 598 C C . ALA A 1 83 ? -19.008 22.676 -15.639 1.00 72.94 83 ALA A C 1
ATOM 600 O O . ALA A 1 83 ? -17.863 23.092 -15.854 1.00 72.94 83 ALA A O 1
ATOM 601 N N . PRO A 1 84 ? -19.915 22.530 -16.617 1.00 67.50 84 PRO A N 1
ATOM 602 C CA . PRO A 1 84 ? -19.658 22.980 -17.971 1.00 67.50 84 PRO A CA 1
ATOM 603 C C . PRO A 1 84 ? -19.351 24.480 -17.969 1.00 67.50 84 PRO A C 1
ATOM 605 O O . PRO A 1 84 ? -19.910 25.249 -17.188 1.00 67.50 84 PRO A O 1
ATOM 608 N N . SER A 1 85 ? -18.441 24.891 -18.850 1.00 69.00 85 SER A N 1
ATOM 609 C CA . SER A 1 85 ? -18.190 26.307 -19.104 1.00 69.00 85 SER A CA 1
ATOM 610 C C . SER A 1 85 ? -19.494 27.000 -19.504 1.00 69.00 85 SER A C 1
ATOM 612 O O . SER A 1 85 ? -20.216 26.500 -20.364 1.00 69.00 85 SER A O 1
ATOM 614 N N . ASN A 1 86 ? -19.756 28.187 -18.953 1.00 68.62 86 ASN A N 1
ATOM 615 C CA . ASN A 1 86 ? -20.883 29.028 -19.375 1.00 68.62 86 ASN A CA 1
ATOM 616 C C . ASN A 1 86 ? -20.679 29.640 -20.777 1.00 68.62 86 ASN A C 1
ATOM 618 O O . ASN A 1 86 ? -21.538 30.374 -21.257 1.00 68.62 86 ASN A O 1
ATOM 622 N N . ARG A 1 87 ? -19.545 29.376 -21.444 1.00 69.56 87 ARG A N 1
ATOM 623 C CA . ARG A 1 87 ? -19.334 29.746 -22.847 1.00 69.56 87 ARG A CA 1
ATOM 624 C C . ARG A 1 87 ? -20.043 28.726 -23.737 1.00 69.56 87 ARG A C 1
ATOM 626 O O . ARG A 1 87 ? -19.547 27.619 -23.913 1.00 69.56 87 ARG A O 1
ATOM 633 N N . THR A 1 88 ? -21.186 29.107 -24.293 1.00 69.62 88 THR A N 1
ATOM 634 C CA . THR A 1 88 ? -22.037 28.232 -25.117 1.00 69.62 88 THR A CA 1
ATOM 635 C C . THR A 1 88 ? -21.868 28.435 -26.623 1.00 69.62 88 THR A C 1
ATOM 637 O O . THR A 1 88 ? -22.396 27.644 -27.393 1.00 69.62 88 THR A O 1
ATOM 640 N N . GLU A 1 89 ? -21.132 29.461 -27.055 1.00 81.50 89 GLU A N 1
ATOM 641 C CA . GLU A 1 89 ? -21.019 29.858 -28.465 1.00 81.50 89 GLU A CA 1
ATOM 642 C C . GLU A 1 89 ? -19.590 29.682 -29.004 1.00 81.50 89 GLU A C 1
ATOM 644 O O . GLU A 1 89 ? -18.610 29.834 -28.269 1.00 81.50 89 GLU A O 1
ATOM 649 N N . GLY A 1 90 ? -19.472 29.360 -30.298 1.00 79.69 90 GLY A N 1
ATOM 650 C CA . GLY A 1 90 ? -18.189 29.248 -31.007 1.00 79.69 90 GLY A CA 1
ATOM 651 C C . GLY A 1 90 ? -17.353 28.008 -30.668 1.00 79.69 90 GLY A C 1
ATOM 652 O O . GLY A 1 90 ? -16.172 27.959 -31.001 1.00 79.69 90 GLY A O 1
ATOM 653 N N . LEU A 1 91 ? -17.933 27.012 -29.988 1.00 82.69 91 LEU A N 1
ATOM 654 C CA . LEU A 1 91 ? -17.219 25.795 -29.583 1.00 82.69 91 LEU A CA 1
ATOM 655 C C . LEU A 1 91 ? -17.329 24.645 -30.588 1.00 82.69 91 LEU A C 1
ATOM 657 O O . LEU A 1 91 ? -16.514 23.730 -30.524 1.00 82.69 91 LEU A O 1
ATOM 661 N N . ASP A 1 92 ? -18.302 24.668 -31.496 1.00 86.19 92 ASP A N 1
ATOM 662 C CA . ASP A 1 92 ? -18.610 23.505 -32.338 1.00 86.19 92 ASP A CA 1
ATOM 663 C C . ASP A 1 92 ? -17.516 23.216 -33.369 1.00 86.19 92 ASP A C 1
ATOM 665 O O . ASP A 1 92 ? -17.132 22.064 -33.545 1.00 86.19 92 ASP A O 1
ATOM 669 N N . GLU A 1 93 ? -16.924 24.252 -33.970 1.00 88.19 93 GLU A N 1
ATOM 670 C CA . GLU A 1 93 ? -15.769 24.085 -34.863 1.00 88.19 93 GLU A CA 1
ATOM 671 C C . GLU A 1 93 ? -14.551 23.530 -34.106 1.00 88.19 93 GLU A C 1
ATOM 673 O O . GLU A 1 93 ? -13.833 22.662 -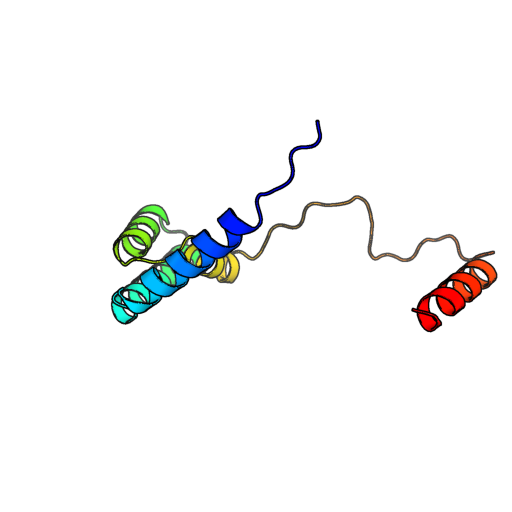34.602 1.00 88.19 93 GLU A O 1
ATOM 678 N N . ILE A 1 94 ? -14.333 23.996 -32.873 1.00 86.81 94 ILE A N 1
ATOM 679 C CA . ILE A 1 94 ? -13.233 23.528 -32.023 1.00 86.81 94 ILE A CA 1
ATOM 680 C C . ILE A 1 94 ? -13.453 22.062 -31.633 1.00 86.81 94 ILE A C 1
ATOM 682 O O . ILE A 1 94 ? -12.512 21.278 -31.717 1.00 86.81 94 ILE A O 1
ATOM 686 N N . ARG A 1 95 ? -14.681 21.675 -31.259 1.00 84.94 95 ARG A N 1
ATOM 687 C CA . ARG A 1 95 ? -15.047 20.279 -30.963 1.00 84.94 95 ARG A CA 1
ATOM 688 C C . ARG A 1 95 ? -14.828 19.379 -32.170 1.00 84.94 95 ARG A C 1
ATOM 690 O O . ARG A 1 95 ? -14.105 18.405 -32.043 1.00 84.94 95 ARG A O 1
ATOM 697 N N . ALA A 1 96 ? -15.328 19.766 -33.344 1.00 90.12 96 ALA A N 1
ATOM 698 C CA . ALA A 1 96 ? -15.154 18.987 -34.569 1.00 90.12 96 ALA A CA 1
ATOM 699 C C . ALA A 1 96 ? -13.672 18.759 -34.913 1.00 90.12 96 ALA A C 1
ATOM 701 O O . ALA A 1 96 ? -13.287 17.681 -35.360 1.00 90.12 96 ALA A O 1
ATOM 702 N N . ARG A 1 97 ? -12.817 19.762 -34.676 1.00 90.12 97 ARG A N 1
ATOM 703 C CA . ARG A 1 97 ? -11.366 19.625 -34.860 1.00 90.12 97 ARG A CA 1
ATOM 704 C C . ARG A 1 97 ? -10.714 18.718 -33.817 1.00 90.12 97 ARG A C 1
ATOM 706 O O . ARG A 1 97 ? -9.762 18.028 -34.163 1.00 90.12 97 ARG A O 1
ATOM 713 N N . VAL A 1 98 ? -11.183 18.739 -32.568 1.00 91.56 98 VAL A N 1
ATOM 714 C CA . VAL A 1 98 ? -10.714 17.817 -31.520 1.00 91.56 98 VAL A CA 1
ATOM 715 C C . VAL A 1 98 ? -11.116 16.386 -31.865 1.00 91.56 98 VAL A C 1
ATOM 717 O O . VAL A 1 98 ? -10.245 15.524 -31.883 1.00 91.56 98 VAL A O 1
ATOM 720 N N . ASP A 1 99 ? -12.379 16.159 -32.229 1.00 92.25 99 ASP A N 1
ATOM 721 C CA . ASP A 1 99 ? -12.907 14.839 -32.590 1.00 92.25 99 ASP A CA 1
ATOM 722 C C . ASP A 1 99 ? -12.139 14.244 -33.781 1.00 92.25 99 ASP A C 1
ATOM 724 O O . ASP A 1 99 ? -11.644 13.125 -33.702 1.00 92.25 99 ASP A O 1
ATOM 728 N N . ALA A 1 100 ? -11.908 15.033 -34.838 1.00 92.62 100 ALA A N 1
ATOM 729 C CA . ALA A 1 100 ? -11.146 14.588 -36.006 1.00 92.62 100 ALA A CA 1
ATOM 730 C C . ALA A 1 100 ? -9.696 14.174 -35.684 1.00 92.62 100 ALA A C 1
ATOM 732 O O . ALA A 1 100 ? -9.141 13.305 -36.353 1.00 92.62 100 ALA A O 1
ATOM 733 N N . VAL A 1 101 ? -9.062 14.808 -34.692 1.00 92.44 101 VAL A N 1
ATOM 734 C CA . VAL A 1 101 ? -7.715 14.428 -34.236 1.00 92.44 101 VAL A CA 1
ATOM 735 C C . VAL A 1 101 ? -7.776 13.199 -33.331 1.00 92.44 101 VAL A C 1
ATOM 737 O O . VAL A 1 101 ? -6.911 12.336 -33.440 1.00 92.44 101 VAL A O 1
ATOM 740 N N . SER A 1 102 ? -8.778 13.110 -32.454 1.00 90.44 102 SER A N 1
ATOM 741 C CA . SER A 1 102 ? -8.984 11.961 -31.570 1.00 90.44 102 SER A CA 1
ATOM 742 C C . SER A 1 102 ? -9.287 10.675 -32.334 1.00 90.44 102 SER A C 1
ATOM 744 O O . SER A 1 102 ? -8.752 9.642 -31.961 1.00 90.44 102 SER A O 1
ATOM 746 N N . ASP A 1 103 ? -10.069 10.737 -33.411 1.00 87.81 103 ASP A N 1
ATOM 747 C CA . ASP A 1 103 ? -10.388 9.576 -34.255 1.00 87.81 103 ASP A CA 1
ATOM 748 C C . ASP A 1 103 ? -9.195 9.095 -35.103 1.00 87.81 103 ASP A C 1
ATOM 750 O O . ASP A 1 103 ? -9.200 7.978 -35.621 1.00 87.81 103 ASP A O 1
ATOM 754 N N . ALA A 1 104 ? -8.181 9.946 -35.284 1.00 83.50 104 ALA A N 1
ATOM 755 C CA . ALA A 1 104 ? -6.979 9.645 -36.058 1.00 83.50 104 ALA A CA 1
ATOM 756 C C . ALA A 1 104 ? -5.825 9.064 -35.213 1.00 83.50 104 ALA A C 1
ATOM 758 O O . ALA A 1 104 ? -4.785 8.717 -35.781 1.00 83.50 104 ALA A O 1
ATOM 759 N N . LEU A 1 105 ? -5.991 8.993 -33.887 1.00 61.44 105 LEU A N 1
ATOM 760 C CA . LEU A 1 105 ? -5.043 8.435 -32.912 1.00 61.44 105 LEU A CA 1
ATOM 761 C C . LEU A 1 105 ? -5.502 7.055 -32.428 1.00 61.44 105 LEU A C 1
ATOM 763 O O . LEU A 1 105 ? -4.608 6.200 -32.242 1.00 61.44 105 LEU A O 1
#

Secondary structure (DSSP, 8-state):
------HHHHHHHHHHHHHHHHHS-HHHHHHHHHHHHHHHHHTS-SHHHHHHHHHHT--HHHHHHHHHHHH-------S--SSPPS--SS-HHHHHHHHHHHTT-

Sequence (105 aa):
AIMVADPEAEAEQIARLEAWRADRDDAAVIAALGELSRVAASGENIMPASIAAAKAGATTGEWGDAVRRTFGQYRGPTGVSKAPSNRTEGLDEIRARVDAVSDAL

Radius of gyration: 22.85 Å; chains: 1; bounding box: 44×45×54 Å

Foldseek 3Di:
DDDDDDPVVVVVVVVVVVVLVVPADVVQLVVLLVVLLVCLQVVHDSVVSVVSNVVSSHDPVSSVVSNCVRPNDDDDDPVDDPDDDPPPPPCPVVVVVVVVVVVVD

pLDDT: mean 91.88, std 9.03, range [61.44, 98.62]